Protein AF-A0A2H0DQD6-F1 (afdb_monomer)

Secondary structure (DSSP, 8-state):
--TTS-GGG-HIIIIIIIIIIS---S--EEEETTSHHHHHHS-HHHHHHHHHHHT--EEE----GGG--THHHHHHHHHHHHHHHTTSS-HHHHHHHHHHHHHHHHHHHHT--

Structure (mmCIF, N/CA/C/O backbone):
data_AF-A0A2H0DQD6-F1
#
_entry.id   AF-A0A2H0DQD6-F1
#
loop_
_atom_site.group_PDB
_atom_site.id
_atom_site.type_symbol
_atom_site.label_atom_id
_atom_site.label_alt_id
_atom_site.label_comp_id
_atom_site.label_asym_id
_atom_site.label_entity_id
_atom_site.label_seq_id
_atom_site.pdbx_PDB_ins_code
_atom_site.Cartn_x
_atom_site.Cartn_y
_atom_site.Cartn_z
_atom_site.occupancy
_atom_site.B_iso_or_equiv
_atom_site.auth_seq_id
_atom_site.auth_comp_id
_atom_site.auth_asym_id
_atom_site.auth_atom_id
_atom_site.pdbx_PDB_model_num
ATOM 1 N N . MET A 1 1 ? -2.873 -21.750 -1.601 1.00 53.88 1 MET A N 1
ATOM 2 C CA . MET A 1 1 ? -2.005 -20.566 -1.437 1.00 53.88 1 MET A CA 1
ATOM 3 C C . MET A 1 1 ? -1.146 -20.487 -2.676 1.00 53.88 1 MET A C 1
ATOM 5 O O . MET A 1 1 ? -0.728 -21.536 -3.144 1.00 53.88 1 MET A O 1
ATOM 9 N N . ASP A 1 2 ? -0.963 -19.289 -3.215 1.00 56.03 2 ASP A N 1
ATOM 10 C CA . ASP A 1 2 ? -0.111 -19.049 -4.378 1.00 56.03 2 ASP A CA 1
ATOM 11 C C . ASP A 1 2 ? 1.350 -19.256 -3.948 1.00 56.03 2 ASP A C 1
ATOM 13 O O . ASP A 1 2 ? 1.893 -18.440 -3.206 1.00 56.03 2 ASP A O 1
ATOM 17 N N . SER A 1 3 ? 1.936 -20.414 -4.267 1.00 60.34 3 SER A N 1
ATOM 18 C CA . SER A 1 3 ? 3.247 -20.828 -3.741 1.00 60.34 3 SER A CA 1
ATOM 19 C C . SER A 1 3 ? 4.428 -20.094 -4.382 1.00 60.34 3 SER A C 1
ATOM 21 O O . SER A 1 3 ? 5.556 -20.273 -3.935 1.00 60.34 3 SER A O 1
ATOM 23 N N . GLU A 1 4 ? 4.181 -19.270 -5.405 1.00 64.31 4 GLU A N 1
ATOM 24 C CA . GLU A 1 4 ? 5.223 -18.621 -6.212 1.00 64.31 4 GLU A CA 1
ATOM 25 C C . GLU A 1 4 ? 5.304 -17.096 -6.029 1.00 64.31 4 GLU A C 1
ATOM 27 O O . GLU A 1 4 ? 6.279 -16.477 -6.457 1.00 64.31 4 GLU A O 1
ATOM 32 N N . ARG A 1 5 ? 4.329 -16.466 -5.357 1.00 69.94 5 ARG A N 1
ATOM 33 C CA . ARG A 1 5 ? 4.306 -15.009 -5.126 1.00 69.94 5 ARG A CA 1
ATOM 34 C C . ARG A 1 5 ? 4.543 -14.647 -3.662 1.00 69.94 5 ARG A C 1
ATOM 36 O O . ARG A 1 5 ? 4.008 -15.264 -2.745 1.00 69.94 5 ARG A O 1
ATOM 43 N N . MET A 1 6 ? 5.306 -13.575 -3.441 1.00 83.00 6 MET A N 1
ATOM 44 C CA . MET A 1 6 ? 5.479 -12.987 -2.109 1.00 83.00 6 MET A CA 1
ATOM 45 C C . MET A 1 6 ? 4.130 -12.526 -1.554 1.00 83.00 6 MET A C 1
ATOM 47 O O . MET A 1 6 ? 3.327 -11.931 -2.274 1.00 83.00 6 MET A O 1
ATOM 51 N N . MET A 1 7 ? 3.908 -12.733 -0.255 1.00 85.50 7 MET A N 1
ATOM 52 C CA . MET A 1 7 ? 2.635 -12.401 0.397 1.00 85.50 7 MET A CA 1
ATOM 53 C C . MET A 1 7 ? 2.233 -10.931 0.207 1.00 85.50 7 MET A C 1
ATOM 55 O O . MET A 1 7 ? 1.064 -10.655 -0.045 1.00 85.50 7 MET A O 1
ATOM 59 N N . THR A 1 8 ? 3.198 -10.002 0.242 1.00 86.25 8 THR A N 1
ATOM 60 C CA . THR A 1 8 ? 2.982 -8.550 0.088 1.00 86.25 8 THR A CA 1
ATOM 61 C C . THR A 1 8 ? 2.284 -8.159 -1.220 1.00 86.25 8 THR A C 1
ATOM 63 O O . THR A 1 8 ? 1.594 -7.146 -1.257 1.00 86.25 8 THR A O 1
ATOM 66 N N . VAL A 1 9 ? 2.436 -8.957 -2.281 1.00 89.38 9 VAL A N 1
ATOM 67 C CA . VAL A 1 9 ? 1.844 -8.712 -3.612 1.00 89.38 9 VAL A CA 1
ATOM 68 C C . VAL A 1 9 ? 0.839 -9.800 -4.016 1.00 89.38 9 VAL A C 1
ATOM 70 O O . VAL A 1 9 ? 0.409 -9.884 -5.167 1.00 89.38 9 VAL A O 1
ATOM 73 N N . SER A 1 10 ? 0.465 -10.681 -3.084 1.00 91.88 10 SER A N 1
ATOM 74 C CA . SER A 1 10 ? -0.456 -11.782 -3.354 1.00 91.88 10 SER A CA 1
ATOM 75 C C . SER A 1 10 ? -1.896 -11.368 -3.063 1.00 91.88 10 SER A C 1
ATOM 77 O O . SER A 1 10 ? -2.332 -11.310 -1.912 1.00 91.88 10 SER A O 1
ATOM 79 N N . THR A 1 11 ? -2.675 -11.153 -4.124 1.00 91.50 11 THR A N 1
ATOM 80 C CA . THR A 1 11 ? -4.119 -10.881 -4.012 1.00 91.50 11 THR A CA 1
ATOM 81 C C . THR A 1 11 ? -4.856 -12.030 -3.316 1.00 91.50 11 THR A C 1
ATOM 83 O O . THR A 1 11 ? -5.747 -11.795 -2.503 1.00 91.50 11 THR A O 1
ATOM 86 N N . ALA A 1 12 ? -4.456 -13.280 -3.575 1.00 92.75 12 ALA A N 1
ATOM 87 C CA . ALA A 1 12 ? -5.053 -14.450 -2.935 1.00 92.75 12 ALA A CA 1
ATOM 88 C C . ALA A 1 12 ? -4.806 -14.473 -1.417 1.00 92.75 12 ALA A C 1
ATOM 90 O O . ALA A 1 12 ? -5.686 -14.875 -0.656 1.00 92.75 12 ALA A O 1
ATOM 91 N N . ALA A 1 13 ? -3.628 -14.033 -0.965 1.00 93.12 13 ALA A N 1
ATOM 92 C CA . ALA A 1 13 ? -3.325 -13.941 0.458 1.00 93.12 13 ALA A CA 1
ATOM 93 C C . ALA A 1 13 ? -4.055 -12.764 1.117 1.00 93.12 13 ALA A C 1
ATOM 95 O O . ALA A 1 13 ? -4.709 -12.934 2.144 1.00 93.12 13 ALA A O 1
ATOM 96 N N . ILE A 1 14 ? -3.973 -11.572 0.526 1.00 94.38 14 ILE A N 1
ATOM 97 C CA . ILE A 1 14 ? -4.493 -10.362 1.163 1.00 94.38 14 ILE A CA 1
ATOM 98 C C . ILE A 1 14 ? -6.014 -10.274 1.008 1.00 9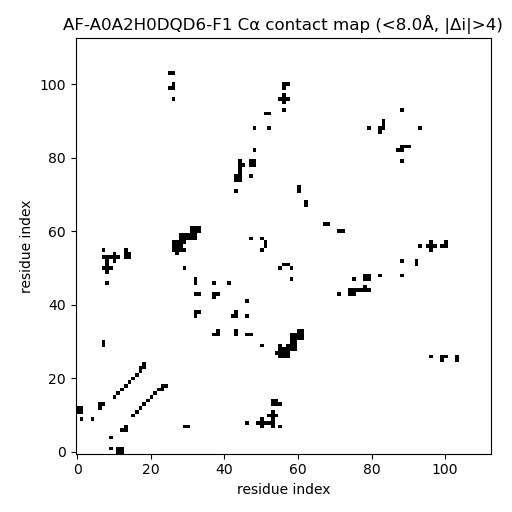4.38 14 ILE A C 1
ATOM 100 O O . ILE A 1 14 ? -6.721 -10.223 2.010 1.00 94.38 14 ILE A O 1
ATOM 104 N N . ARG A 1 15 ? -6.562 -10.299 -0.211 1.00 92.31 15 ARG A N 1
ATOM 105 C CA . ARG A 1 15 ? -8.022 -10.249 -0.397 1.00 92.31 15 ARG A CA 1
ATOM 106 C C . ARG A 1 15 ? -8.677 -11.578 -0.047 1.00 92.31 15 ARG A C 1
ATOM 108 O O . ARG A 1 15 ? -9.523 -11.613 0.839 1.00 92.31 15 ARG A O 1
ATOM 115 N N . GLY A 1 16 ? -8.222 -12.667 -0.660 1.00 94.31 16 GLY A N 1
ATOM 116 C CA . GLY A 1 16 ? -8.869 -13.972 -0.502 1.00 94.31 16 GLY A CA 1
ATOM 117 C C . GLY A 1 16 ? -8.806 -14.514 0.929 1.00 94.31 16 GLY A C 1
ATOM 118 O O . GLY A 1 16 ? -9.818 -14.881 1.520 1.00 94.31 16 GLY A O 1
ATOM 119 N N . LEU A 1 17 ? -7.617 -14.576 1.530 1.00 94.81 17 LEU A N 1
ATOM 120 C CA . LEU A 1 17 ? -7.487 -15.106 2.888 1.00 94.81 17 LEU A CA 1
ATOM 121 C C . LEU A 1 17 ? -7.786 -14.044 3.954 1.00 94.81 17 LEU A C 1
ATOM 123 O O . LEU A 1 17 ? -8.682 -14.246 4.768 1.00 94.81 17 LEU A O 1
ATOM 127 N N . LEU A 1 18 ? -7.043 -12.936 3.980 1.00 96.06 18 LEU A N 1
ATOM 128 C CA . LEU A 1 18 ? -7.115 -11.982 5.089 1.00 96.06 18 LEU A CA 1
ATOM 129 C C . LEU A 1 18 ? -8.429 -11.179 5.108 1.00 96.06 18 LEU A C 1
ATOM 131 O O . LEU A 1 18 ? -9.048 -11.069 6.167 1.00 96.06 18 LEU A O 1
ATOM 135 N N . ARG A 1 19 ? -8.873 -10.628 3.970 1.00 94.81 19 ARG A N 1
ATOM 136 C CA . ARG A 1 19 ? -10.114 -9.832 3.912 1.00 94.81 19 ARG A CA 1
ATOM 137 C C . ARG A 1 19 ? -11.368 -10.700 3.881 1.00 94.81 19 ARG A C 1
ATOM 139 O O . ARG A 1 19 ? -12.254 -10.491 4.699 1.00 94.81 19 ARG A O 1
ATOM 146 N N . GLU A 1 20 ? -11.448 -11.655 2.958 1.00 95.56 20 GLU A N 1
ATOM 147 C CA . GLU A 1 20 ? -12.676 -12.421 2.713 1.00 95.56 20 GLU A CA 1
ATOM 148 C C . GLU A 1 20 ? -12.858 -13.551 3.730 1.00 95.56 20 GLU A C 1
ATOM 150 O O . GLU A 1 20 ? -13.892 -13.624 4.389 1.00 95.56 20 GLU A O 1
ATOM 155 N N . ARG A 1 21 ? -11.858 -14.429 3.901 1.00 96.81 21 ARG A N 1
ATOM 156 C CA . ARG A 1 21 ? -12.002 -15.604 4.781 1.00 96.81 21 ARG A CA 1
ATOM 157 C C . ARG A 1 21 ? -11.835 -15.291 6.264 1.00 96.81 21 ARG A C 1
ATOM 159 O O . ARG A 1 21 ? -12.540 -15.877 7.078 1.00 96.81 21 ARG A O 1
ATOM 166 N N . LEU A 1 22 ? -10.881 -14.434 6.620 1.00 97.38 22 LEU A N 1
ATOM 167 C CA . LEU A 1 22 ? -10.629 -14.051 8.015 1.00 97.38 22 LEU A CA 1
ATOM 168 C C . LEU A 1 22 ? -11.426 -12.815 8.445 1.00 97.38 22 LEU A C 1
ATOM 170 O O . LEU A 1 22 ? -11.460 -12.506 9.633 1.00 97.38 22 LEU A O 1
ATOM 174 N N . GLY A 1 23 ? -12.064 -12.108 7.508 1.00 96.94 23 GLY A N 1
ATOM 175 C CA . GLY A 1 23 ? -12.914 -10.960 7.818 1.00 96.94 23 GLY A CA 1
ATOM 176 C C . GLY A 1 23 ? -12.155 -9.756 8.382 1.00 96.94 23 GLY A C 1
ATOM 177 O O . GLY A 1 23 ? -12.752 -8.924 9.062 1.00 96.94 23 GLY A O 1
ATOM 178 N N . TYR A 1 24 ? -10.842 -9.646 8.155 1.00 97.31 24 TYR A N 1
ATOM 179 C CA . TYR A 1 24 ? -10.076 -8.517 8.675 1.00 97.31 24 TYR A CA 1
ATOM 180 C C . TYR A 1 24 ? -10.462 -7.232 7.937 1.00 97.31 24 TYR A C 1
ATOM 182 O O . TYR A 1 24 ? -10.282 -7.123 6.724 1.00 97.31 24 TYR A O 1
ATOM 190 N N . THR A 1 25 ? -10.941 -6.223 8.662 1.00 95.06 25 THR A N 1
ATOM 191 C CA . THR A 1 25 ? -11.417 -4.950 8.085 1.00 95.06 25 THR A CA 1
ATOM 192 C C . THR A 1 25 ? -10.474 -3.769 8.315 1.00 95.06 25 THR A C 1
ATOM 194 O O . THR A 1 25 ? -10.600 -2.756 7.630 1.00 95.06 25 THR A O 1
ATOM 197 N N . GLY A 1 26 ? -9.493 -3.913 9.214 1.00 95.31 26 GLY A N 1
ATOM 198 C CA . GLY A 1 26 ? -8.546 -2.856 9.586 1.00 95.31 26 GLY A CA 1
ATOM 199 C C . GLY A 1 26 ? -7.495 -2.533 8.519 1.00 95.31 26 GLY A C 1
ATOM 200 O O . GLY A 1 26 ? -7.551 -3.017 7.392 1.00 95.31 26 GLY A O 1
ATOM 201 N N . LEU A 1 27 ? -6.511 -1.711 8.865 1.00 96.62 27 LEU A N 1
ATOM 202 C CA . LEU A 1 27 ? -5.430 -1.312 7.961 1.00 96.62 27 LEU A CA 1
ATOM 203 C C . LEU A 1 27 ? -4.457 -2.472 7.671 1.00 96.62 27 LEU A C 1
ATOM 205 O O . LEU A 1 27 ? -3.965 -3.104 8.601 1.00 96.62 27 LEU A O 1
ATOM 209 N N . VAL A 1 28 ? -4.107 -2.699 6.401 1.00 97.25 28 VAL A N 1
ATOM 210 C CA . VAL A 1 28 ? -2.997 -3.592 6.017 1.00 97.25 28 VAL A CA 1
ATOM 211 C C . VAL A 1 28 ? -1.761 -2.775 5.649 1.00 97.25 28 VAL A C 1
ATOM 213 O O . VAL A 1 28 ? -1.797 -1.944 4.742 1.00 97.25 28 VAL A O 1
ATOM 216 N N . LEU A 1 29 ? -0.656 -3.048 6.334 1.00 95.38 29 LEU A N 1
ATOM 217 C CA . LEU A 1 29 ? 0.651 -2.431 6.119 1.00 95.38 29 LEU A CA 1
ATOM 218 C C . LEU A 1 29 ? 1.605 -3.465 5.506 1.00 95.38 29 LEU A C 1
ATOM 220 O O . LEU A 1 29 ? 1.629 -4.610 5.959 1.00 95.38 29 LEU A O 1
ATOM 224 N N . SER A 1 30 ? 2.389 -3.083 4.495 1.00 93.94 30 SER A N 1
ATOM 225 C CA . SER A 1 30 ? 3.458 -3.951 3.986 1.00 93.94 30 SER A CA 1
ATOM 226 C C . SER A 1 30 ? 4.648 -4.006 4.944 1.00 93.94 30 SER A C 1
ATOM 228 O O . SER A 1 30 ? 4.919 -3.047 5.668 1.00 93.94 30 SER A O 1
ATOM 230 N N . ASP A 1 31 ? 5.439 -5.074 4.853 1.00 90.94 31 ASP A N 1
ATOM 231 C CA . ASP A 1 31 ? 6.845 -5.003 5.265 1.00 90.94 31 ASP A CA 1
ATOM 232 C C . ASP A 1 31 ? 7.646 -4.115 4.284 1.00 90.94 31 ASP A C 1
ATOM 234 O O . ASP A 1 31 ? 7.104 -3.620 3.284 1.00 90.94 31 ASP A O 1
ATOM 238 N N . ASP A 1 32 ? 8.922 -3.873 4.567 1.00 89.06 32 ASP A N 1
ATOM 239 C CA . ASP A 1 32 ? 9.776 -2.991 3.777 1.00 89.06 32 ASP A CA 1
ATOM 240 C C . ASP A 1 32 ? 9.919 -3.459 2.315 1.00 89.06 32 ASP A C 1
ATOM 242 O O . ASP A 1 32 ? 10.515 -4.494 2.003 1.00 89.06 32 ASP A O 1
ATOM 246 N N . LEU A 1 33 ? 9.436 -2.635 1.380 1.00 88.06 33 LEU A N 1
ATOM 247 C CA . LEU A 1 33 ? 9.548 -2.913 -0.057 1.00 88.06 33 LEU A CA 1
ATOM 248 C C . LEU A 1 33 ? 10.990 -2.832 -0.575 1.00 88.06 33 LEU A C 1
ATOM 250 O O . LEU A 1 33 ? 11.269 -3.203 -1.715 1.00 88.06 33 LEU A O 1
ATOM 254 N N . GLN A 1 34 ? 11.925 -2.329 0.233 1.00 82.38 34 GLN A N 1
ATOM 255 C CA . GLN A 1 34 ? 13.341 -2.262 -0.112 1.00 82.38 34 GLN A CA 1
ATOM 256 C C . GLN A 1 34 ? 14.143 -3.481 0.370 1.00 82.38 34 GLN A C 1
ATOM 258 O O . GLN A 1 34 ? 15.368 -3.509 0.173 1.00 82.38 34 GLN A O 1
ATOM 263 N N . MET A 1 35 ? 13.485 -4.494 0.940 1.00 80.38 35 MET A N 1
ATOM 264 C CA . MET A 1 35 ? 14.114 -5.763 1.300 1.00 80.38 35 MET A CA 1
ATOM 265 C C . MET A 1 35 ? 14.639 -6.505 0.067 1.00 80.38 35 MET A C 1
ATOM 267 O O . MET A 1 35 ? 14.116 -6.380 -1.042 1.00 80.38 35 MET A O 1
ATOM 271 N N . GLY A 1 36 ? 15.695 -7.298 0.270 1.00 72.12 36 GLY A N 1
ATOM 272 C CA . GLY A 1 36 ? 16.407 -7.984 -0.812 1.00 72.12 36 GLY A CA 1
ATOM 273 C C . GLY A 1 36 ? 15.501 -8.850 -1.689 1.00 72.12 36 GLY A C 1
ATOM 274 O O . GLY A 1 36 ? 15.618 -8.789 -2.908 1.00 72.12 36 GLY A O 1
ATOM 275 N N . ALA A 1 37 ? 14.555 -9.571 -1.077 1.00 68.75 37 ALA A N 1
ATOM 276 C CA . ALA A 1 37 ? 13.611 -10.428 -1.792 1.00 68.75 37 ALA A CA 1
ATOM 277 C C . ALA A 1 37 ? 12.761 -9.647 -2.810 1.00 68.75 37 ALA A C 1
ATOM 279 O O . ALA A 1 37 ? 12.643 -10.066 -3.957 1.00 68.75 37 ALA A O 1
ATOM 280 N N . VAL A 1 38 ? 12.226 -8.482 -2.428 1.00 74.81 38 VAL A N 1
ATOM 281 C CA . VAL A 1 38 ? 11.416 -7.641 -3.327 1.00 74.81 38 VAL A CA 1
ATOM 282 C C . VAL A 1 38 ? 12.283 -7.065 -4.446 1.00 74.81 38 VAL A C 1
ATOM 284 O O . VAL A 1 38 ? 11.929 -7.171 -5.620 1.00 74.81 38 VAL A O 1
ATOM 287 N N . LYS A 1 39 ? 13.463 -6.532 -4.097 1.00 75.31 39 LYS A N 1
ATOM 288 C CA . LYS A 1 39 ? 14.414 -5.952 -5.060 1.00 75.31 39 LYS A CA 1
ATOM 289 C C . LYS A 1 39 ? 14.890 -6.938 -6.124 1.00 75.31 39 LYS A C 1
ATOM 291 O O . LYS A 1 39 ? 15.181 -6.509 -7.236 1.00 75.31 39 LYS A O 1
ATOM 296 N N . SER A 1 40 ? 15.009 -8.224 -5.793 1.00 77.25 40 SER A N 1
ATOM 297 C CA . SER A 1 40 ? 15.447 -9.243 -6.751 1.00 77.25 40 SER A CA 1
ATOM 298 C C . SER A 1 40 ? 14.345 -9.684 -7.714 1.00 77.25 40 SER A C 1
ATOM 300 O O . SER A 1 40 ? 14.662 -10.233 -8.762 1.00 77.25 40 SER A O 1
ATOM 302 N N . ALA A 1 41 ? 13.071 -9.468 -7.372 1.00 82.00 41 ALA A N 1
ATOM 303 C CA . ALA A 1 41 ? 11.943 -9.900 -8.196 1.00 82.00 41 ALA A CA 1
ATOM 304 C C . ALA A 1 41 ? 11.367 -8.785 -9.076 1.00 82.00 41 ALA A C 1
ATOM 306 O O . ALA A 1 41 ? 10.870 -9.065 -10.164 1.00 82.00 41 ALA A O 1
ATOM 307 N N . MET A 1 42 ? 11.390 -7.531 -8.615 1.00 8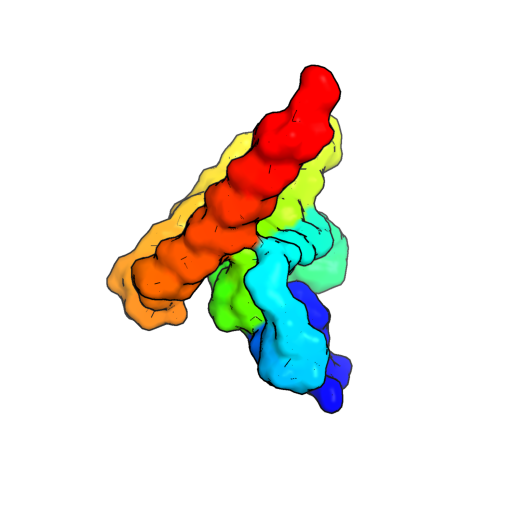7.94 42 MET A N 1
ATOM 308 C CA . MET A 1 42 ? 10.755 -6.421 -9.326 1.00 87.94 42 MET A CA 1
ATOM 309 C C . MET A 1 42 ? 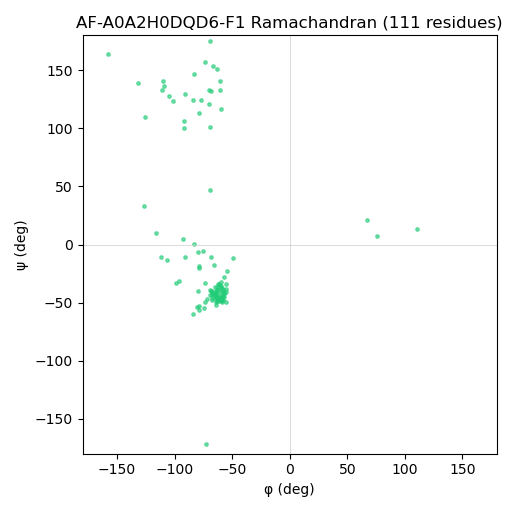11.334 -5.057 -8.942 1.00 87.94 42 MET A C 1
ATOM 311 O O . MET A 1 42 ? 12.009 -4.888 -7.925 1.00 87.94 42 MET A O 1
ATOM 315 N N . SER A 1 43 ? 11.044 -4.055 -9.775 1.00 92.06 43 SER A N 1
ATOM 316 C CA . SER A 1 43 ? 11.377 -2.667 -9.459 1.00 92.06 43 SER A CA 1
ATOM 317 C C . SER A 1 43 ? 10.556 -2.161 -8.267 1.00 92.06 43 SER A C 1
ATOM 319 O O . SER A 1 43 ? 9.434 -2.607 -8.037 1.00 92.06 43 SER A O 1
ATOM 321 N N . LEU A 1 44 ? 11.085 -1.177 -7.534 1.00 91.00 44 LEU A N 1
ATOM 322 C CA . LEU A 1 44 ? 10.394 -0.592 -6.378 1.00 91.00 44 LEU A CA 1
ATOM 323 C C . LEU A 1 44 ? 9.020 0.003 -6.740 1.00 91.00 44 LEU A C 1
ATOM 325 O O . LEU A 1 44 ? 8.075 -0.114 -5.964 1.00 91.00 44 LEU A O 1
ATOM 329 N N . GLY A 1 45 ? 8.914 0.654 -7.903 1.00 94.75 45 GLY A N 1
ATOM 330 C CA . GLY A 1 45 ? 7.652 1.232 -8.366 1.00 94.75 45 GLY A CA 1
ATOM 331 C C . GLY A 1 45 ? 6.607 0.159 -8.661 1.00 94.75 45 GLY A C 1
ATOM 332 O O . GLY A 1 45 ? 5.464 0.289 -8.236 1.00 94.75 45 GLY A O 1
ATOM 333 N N . GLU A 1 46 ? 7.019 -0.929 -9.311 1.00 94.94 46 GLU A N 1
ATOM 334 C CA . GLU A 1 46 ? 6.118 -2.042 -9.616 1.00 94.94 46 GLU A CA 1
ATOM 335 C C . GLU A 1 46 ? 5.694 -2.793 -8.350 1.00 94.94 46 GLU A C 1
ATOM 337 O O . GLU A 1 46 ? 4.512 -3.073 -8.175 1.00 94.94 46 GLU A O 1
ATOM 342 N N . ALA A 1 47 ? 6.617 -3.009 -7.405 1.00 94.00 47 ALA A N 1
ATOM 343 C CA . ALA A 1 47 ? 6.296 -3.589 -6.101 1.00 94.00 47 ALA A CA 1
ATOM 344 C C . ALA A 1 47 ? 5.231 -2.789 -5.352 1.00 94.00 47 ALA A C 1
ATOM 346 O O . ALA A 1 47 ? 4.325 -3.366 -4.754 1.00 94.00 47 ALA A O 1
ATOM 347 N N . ALA A 1 48 ? 5.330 -1.460 -5.393 1.00 95.69 48 ALA A N 1
ATOM 348 C CA . ALA A 1 48 ? 4.342 -0.592 -4.776 1.00 95.69 48 ALA A CA 1
ATOM 349 C C . ALA A 1 48 ? 2.965 -0.724 -5.438 1.00 95.69 48 ALA A C 1
ATOM 351 O O . ALA A 1 48 ? 1.963 -0.834 -4.733 1.00 95.69 48 ALA A O 1
ATOM 352 N N . VAL A 1 49 ? 2.909 -0.737 -6.773 1.00 97.06 49 VAL A N 1
ATOM 353 C CA . VAL A 1 49 ? 1.645 -0.873 -7.512 1.00 97.06 49 VAL A CA 1
ATOM 354 C C . VAL A 1 49 ? 1.001 -2.234 -7.244 1.00 97.06 49 VAL A C 1
ATOM 356 O O . VAL A 1 49 ? -0.166 -2.280 -6.853 1.00 97.06 49 VAL A O 1
ATOM 359 N N . GLU A 1 50 ? 1.760 -3.325 -7.363 1.00 95.69 50 GLU A N 1
ATOM 360 C CA . GLU A 1 50 ? 1.273 -4.687 -7.110 1.00 95.69 50 GLU A CA 1
ATOM 361 C C . GLU A 1 50 ? 0.807 -4.875 -5.658 1.00 95.69 50 GLU A C 1
ATOM 363 O O . GLU A 1 50 ? -0.213 -5.518 -5.416 1.00 95.69 50 GLU A O 1
ATOM 368 N N . ALA A 1 51 ? 1.497 -4.281 -4.679 1.00 95.88 51 ALA A N 1
ATOM 369 C CA . ALA A 1 51 ? 1.082 -4.346 -3.278 1.00 95.88 51 ALA A CA 1
ATOM 370 C C . ALA A 1 51 ? -0.265 -3.640 -3.050 1.00 95.88 51 ALA A C 1
ATOM 372 O O . ALA A 1 51 ? -1.169 -4.190 -2.411 1.00 95.88 51 ALA A O 1
ATOM 373 N N . VAL A 1 52 ? -0.442 -2.436 -3.608 1.00 97.38 52 VAL A N 1
ATOM 374 C CA . VAL A 1 52 ? -1.711 -1.697 -3.497 1.00 97.38 52 VAL A CA 1
ATOM 375 C C . VAL A 1 52 ? -2.840 -2.441 -4.214 1.00 97.38 52 VAL A C 1
ATOM 377 O O . VAL A 1 52 ? -3.942 -2.553 -3.662 1.00 97.38 52 VAL A O 1
ATOM 380 N N . LEU A 1 53 ? -2.566 -3.009 -5.393 1.00 96.19 53 LEU A N 1
ATOM 381 C CA . LEU A 1 53 ? -3.495 -3.869 -6.131 1.00 96.19 53 LEU A CA 1
ATOM 382 C C . LEU A 1 53 ? -3.923 -5.088 -5.313 1.00 96.19 53 LEU A C 1
ATOM 384 O O . LEU A 1 53 ? -5.117 -5.386 -5.234 1.00 96.19 53 LEU A O 1
ATOM 388 N N . ALA A 1 54 ? -2.969 -5.738 -4.647 1.00 95.50 54 ALA A N 1
ATOM 389 C CA . ALA A 1 54 ? -3.223 -6.890 -3.794 1.00 95.50 54 ALA A CA 1
ATOM 390 C C . ALA A 1 54 ? -4.068 -6.546 -2.558 1.00 95.50 54 ALA A C 1
ATOM 392 O O . ALA A 1 54 ? -4.670 -7.440 -1.971 1.00 95.50 54 ALA A O 1
ATOM 393 N N . GLY A 1 55 ? -4.181 -5.267 -2.186 1.00 96.19 55 GLY A N 1
ATOM 394 C CA . GLY A 1 55 ? -5.010 -4.807 -1.069 1.00 96.19 55 GLY A CA 1
ATOM 395 C C . GLY A 1 55 ? -4.223 -4.292 0.135 1.00 96.19 55 GLY A C 1
ATOM 396 O O . GLY A 1 55 ? -4.815 -4.101 1.196 1.00 96.19 55 GLY A O 1
ATOM 397 N N . VAL A 1 56 ? -2.917 -4.048 -0.014 1.00 97.75 56 VAL A N 1
ATOM 398 C CA . VAL A 1 56 ? -2.133 -3.303 0.980 1.00 97.75 56 VAL A CA 1
ATOM 399 C C . VAL A 1 56 ? -2.579 -1.844 0.984 1.00 97.75 56 VAL A C 1
ATOM 401 O O . VAL A 1 56 ? -2.715 -1.237 -0.078 1.00 97.75 56 VAL A O 1
ATOM 404 N N . ASP A 1 57 ? -2.821 -1.283 2.167 1.00 97.94 57 ASP A N 1
ATOM 405 C CA . ASP A 1 57 ? -3.304 0.091 2.340 1.00 97.94 57 ASP A CA 1
ATOM 406 C C . ASP A 1 57 ? -2.166 1.086 2.614 1.00 97.94 57 ASP A C 1
ATOM 408 O O . ASP A 1 57 ? -2.248 2.245 2.216 1.00 97.94 57 ASP A O 1
ATOM 412 N N . MET A 1 58 ? -1.090 0.644 3.269 1.00 96.12 58 MET A N 1
ATOM 413 C CA . MET A 1 58 ? 0.100 1.457 3.524 1.00 96.12 58 MET A CA 1
ATOM 414 C C . MET A 1 58 ? 1.377 0.708 3.147 1.00 96.12 58 MET A C 1
ATOM 416 O O . MET A 1 58 ? 1.526 -0.478 3.435 1.00 96.12 58 MET A O 1
ATOM 420 N N . LEU A 1 59 ? 2.315 1.426 2.528 1.00 94.50 59 LEU A N 1
ATOM 421 C CA . LEU A 1 59 ? 3.594 0.878 2.086 1.00 94.50 59 LEU A CA 1
ATOM 422 C C . LEU A 1 59 ? 4.718 1.323 3.022 1.00 94.50 59 LEU A C 1
ATOM 424 O O . LEU A 1 59 ? 4.907 2.521 3.249 1.00 94.50 59 LEU A O 1
ATOM 428 N N . THR A 1 60 ? 5.486 0.361 3.519 1.00 91.75 60 THR A N 1
ATOM 429 C CA . THR A 1 60 ? 6.669 0.617 4.344 1.00 91.75 60 THR A CA 1
ATOM 430 C C . THR A 1 60 ? 7.906 0.732 3.460 1.00 91.75 60 THR A C 1
ATOM 432 O O . THR A 1 60 ? 8.171 -0.127 2.619 1.00 91.75 60 THR A O 1
ATOM 435 N N . LEU A 1 61 ? 8.671 1.806 3.660 1.00 87.31 61 LEU A N 1
ATOM 436 C CA . LEU A 1 61 ? 9.963 2.041 3.017 1.00 87.31 61 LEU A CA 1
ATOM 437 C C . LEU A 1 61 ? 10.995 2.295 4.114 1.00 87.31 61 LEU A C 1
ATOM 439 O O . LEU A 1 61 ? 10.944 3.330 4.785 1.00 87.31 61 LEU A O 1
ATOM 443 N N . SER A 1 62 ? 11.908 1.350 4.325 1.00 77.69 62 SER A N 1
ATOM 444 C CA . SER A 1 62 ? 12.953 1.505 5.332 1.00 77.69 62 SER A CA 1
ATOM 445 C C . SER A 1 62 ? 14.133 2.291 4.776 1.00 77.69 62 SER A C 1
ATOM 447 O O . SER A 1 62 ? 14.763 1.933 3.778 1.00 77.69 62 SER A O 1
ATOM 449 N N . PHE A 1 63 ? 14.474 3.371 5.472 1.00 66.81 63 PHE A N 1
ATOM 450 C CA . PHE A 1 63 ? 15.657 4.163 5.184 1.00 66.81 63 PHE A CA 1
ATOM 451 C C . PHE A 1 63 ? 16.826 3.634 6.015 1.00 66.81 63 PHE A C 1
ATOM 453 O O . PHE A 1 63 ? 16.990 3.997 7.180 1.00 66.81 63 PHE A O 1
ATOM 460 N N . SER A 1 64 ? 17.706 2.830 5.416 1.00 56.84 64 SER A N 1
ATOM 461 C CA . SER A 1 64 ? 19.063 2.740 5.965 1.00 56.84 64 SER A CA 1
ATOM 462 C C . SER A 1 64 ? 19.680 4.140 5.904 1.00 56.84 64 SER A C 1
ATOM 464 O O . SER A 1 64 ? 19.603 4.793 4.863 1.00 56.84 64 SER A O 1
ATOM 466 N N . ARG A 1 65 ? 20.304 4.617 6.991 1.00 52.72 65 ARG A N 1
ATOM 467 C CA . ARG A 1 65 ? 20.963 5.942 7.040 1.00 52.72 65 ARG A CA 1
ATOM 468 C C . ARG A 1 65 ? 22.006 6.129 5.926 1.00 52.72 65 ARG A C 1
ATOM 470 O O . ARG A 1 65 ? 22.271 7.262 5.547 1.00 52.72 65 ARG A O 1
ATOM 477 N N . ALA A 1 66 ? 22.540 5.038 5.369 1.00 53.91 66 ALA A N 1
ATOM 478 C CA . ALA A 1 66 ? 23.452 5.047 4.222 1.00 53.91 66 ALA A CA 1
ATOM 479 C C . ALA A 1 66 ? 22.749 5.229 2.857 1.00 53.91 66 ALA A C 1
ATOM 481 O O . ALA A 1 66 ? 23.383 5.619 1.887 1.00 53.91 66 ALA A O 1
ATOM 482 N N . ASN A 1 67 ? 21.439 4.976 2.786 1.00 51.84 67 ASN A N 1
ATOM 483 C CA . ASN A 1 67 ? 20.596 5.037 1.589 1.00 51.84 67 ASN A CA 1
ATOM 484 C C . ASN A 1 67 ? 19.366 5.935 1.809 1.00 51.84 67 ASN A C 1
ATOM 486 O O . ASN A 1 67 ? 18.301 5.674 1.250 1.00 51.84 67 ASN A O 1
ATOM 490 N N . ALA A 1 68 ? 19.498 6.996 2.617 1.00 52.69 68 ALA A N 1
ATOM 491 C CA . ALA A 1 68 ? 18.446 7.971 2.927 1.00 52.69 68 ALA A CA 1
ATOM 492 C C . ALA A 1 68 ? 18.079 8.861 1.719 1.00 52.69 68 ALA A C 1
ATOM 494 O O . ALA A 1 68 ? 17.984 10.085 1.801 1.00 52.69 68 ALA A O 1
ATOM 495 N N . SER A 1 69 ? 17.888 8.252 0.554 1.00 53.72 69 SER A N 1
ATOM 496 C CA . SER A 1 69 ? 17.420 8.934 -0.629 1.00 53.72 69 SER A CA 1
ATOM 497 C C . SER A 1 69 ? 15.914 9.119 -0.505 1.00 53.72 69 SER A C 1
ATOM 499 O O . SER A 1 69 ? 15.138 8.171 -0.627 1.00 53.72 69 SER A O 1
ATOM 501 N N . ARG A 1 70 ? 15.483 10.380 -0.383 1.00 62.66 70 ARG A N 1
ATOM 502 C CA . ARG A 1 70 ? 14.108 10.817 -0.699 1.00 62.66 70 ARG A CA 1
ATOM 503 C C . ARG A 1 70 ? 13.627 10.317 -2.079 1.00 62.66 70 ARG A C 1
ATOM 505 O O . ARG A 1 70 ? 12.444 10.433 -2.384 1.00 62.66 70 ARG A O 1
ATOM 512 N N . GLY A 1 71 ? 14.525 9.784 -2.913 1.00 79.12 71 GLY A N 1
ATOM 513 C CA . GLY A 1 71 ? 14.231 9.140 -4.185 1.00 79.12 71 GLY A CA 1
ATOM 514 C C . GLY A 1 71 ? 13.263 7.965 -4.075 1.00 79.12 7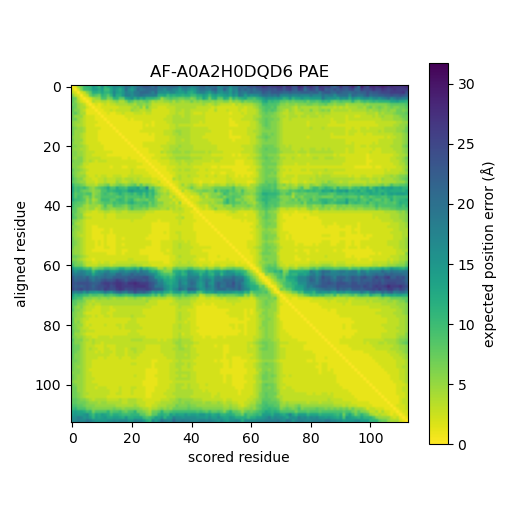1 GLY A C 1
ATOM 515 O O . GLY A 1 71 ? 12.339 7.929 -4.871 1.00 79.12 71 GLY A O 1
ATOM 516 N N . SER A 1 72 ? 13.380 7.069 -3.084 1.00 85.31 72 SER A N 1
ATOM 517 C CA . SER A 1 72 ? 12.496 5.886 -2.997 1.00 85.31 72 SER A CA 1
ATOM 518 C C . SER A 1 72 ? 11.019 6.268 -2.905 1.00 85.31 72 SER A C 1
ATOM 520 O O . SER A 1 72 ? 10.202 5.792 -3.690 1.00 85.31 72 SER A O 1
ATOM 522 N N . ALA A 1 73 ? 10.684 7.186 -1.993 1.00 87.38 73 ALA A N 1
ATOM 523 C CA . ALA A 1 73 ? 9.316 7.671 -1.831 1.00 87.38 73 ALA A CA 1
ATOM 524 C C . ALA A 1 73 ? 8.816 8.403 -3.087 1.00 87.38 73 ALA A C 1
ATOM 526 O O . ALA A 1 73 ? 7.673 8.211 -3.491 1.00 87.38 73 ALA A O 1
ATOM 527 N N . LYS A 1 74 ? 9.675 9.196 -3.747 1.00 89.75 74 LYS A N 1
ATOM 528 C CA . LYS A 1 74 ? 9.335 9.852 -5.021 1.00 89.75 74 LYS A CA 1
ATOM 529 C C . LYS A 1 74 ? 9.075 8.841 -6.139 1.00 89.75 74 LYS A C 1
ATOM 531 O O . LYS A 1 74 ? 8.123 9.025 -6.888 1.00 89.75 74 LYS A O 1
ATOM 536 N N . THR A 1 75 ? 9.882 7.785 -6.234 1.00 91.75 75 THR A N 1
ATOM 537 C CA . THR A 1 75 ? 9.715 6.704 -7.214 1.00 91.75 75 THR A CA 1
ATOM 538 C C . THR A 1 75 ? 8.397 5.972 -6.998 1.00 91.75 75 THR A C 1
ATOM 540 O O . THR A 1 75 ? 7.635 5.812 -7.945 1.00 91.75 75 THR A O 1
ATOM 543 N N . VAL A 1 76 ? 8.097 5.585 -5.754 1.00 94.19 76 VAL A N 1
ATOM 544 C CA . VAL A 1 76 ? 6.824 4.943 -5.397 1.00 94.19 76 VAL A CA 1
ATOM 545 C C . VAL A 1 76 ? 5.646 5.856 -5.722 1.00 94.19 76 VAL A C 1
ATOM 547 O O . VAL A 1 76 ? 4.713 5.439 -6.401 1.00 94.19 76 VAL A O 1
ATOM 550 N N . HIS A 1 77 ? 5.711 7.120 -5.305 1.00 95.25 77 HIS A N 1
ATOM 551 C CA . HIS A 1 77 ? 4.658 8.094 -5.575 1.00 95.25 77 HIS A CA 1
ATOM 552 C C . HIS A 1 77 ? 4.417 8.278 -7.081 1.00 95.25 77 HIS A C 1
ATOM 554 O O . HIS A 1 77 ? 3.278 8.213 -7.534 1.00 95.25 77 HIS A O 1
ATOM 560 N N . ALA A 1 78 ? 5.477 8.460 -7.874 1.00 96.81 78 ALA A N 1
ATOM 561 C CA . ALA A 1 78 ? 5.361 8.605 -9.323 1.00 96.81 78 ALA A CA 1
ATOM 562 C C . ALA A 1 78 ? 4.760 7.354 -9.986 1.00 96.81 78 ALA A C 1
ATOM 564 O O . ALA A 1 78 ? 3.906 7.489 -10.861 1.00 96.81 78 ALA A O 1
ATOM 565 N N . ALA A 1 79 ? 5.159 6.157 -9.544 1.00 97.69 79 ALA A N 1
ATOM 566 C CA . ALA A 1 79 ? 4.636 4.896 -10.063 1.00 97.69 79 ALA A CA 1
ATOM 567 C C . ALA A 1 79 ? 3.139 4.715 -9.766 1.00 97.69 79 ALA A C 1
ATOM 569 O O . ALA A 1 79 ? 2.387 4.339 -10.661 1.00 97.69 79 ALA A O 1
ATOM 570 N N . LEU A 1 80 ? 2.689 5.040 -8.549 1.00 97.94 80 LEU A N 1
ATOM 571 C CA . LEU A 1 80 ? 1.269 4.973 -8.185 1.00 97.94 80 LEU A CA 1
ATOM 572 C C . LEU A 1 80 ? 0.427 5.964 -9.001 1.00 97.94 80 LEU A C 1
ATOM 574 O O . LEU A 1 80 ? -0.621 5.591 -9.518 1.00 97.94 80 LEU A O 1
ATOM 578 N N . ILE A 1 81 ? 0.903 7.202 -9.184 1.00 98.31 81 ILE A N 1
ATOM 579 C CA . ILE A 1 81 ? 0.217 8.199 -10.023 1.00 98.31 81 ILE A CA 1
ATOM 580 C C . ILE A 1 81 ? 0.123 7.729 -11.479 1.00 98.31 81 ILE A C 1
ATOM 582 O O . ILE A 1 81 ? -0.934 7.865 -12.096 1.00 98.31 81 ILE A O 1
ATOM 586 N N . ALA A 1 82 ? 1.206 7.177 -12.033 1.00 98.44 82 ALA A N 1
ATOM 587 C CA . ALA A 1 82 ? 1.203 6.631 -13.387 1.00 98.44 82 ALA A CA 1
ATOM 588 C C . ALA A 1 82 ? 0.201 5.474 -13.517 1.00 98.44 82 ALA A C 1
ATOM 590 O O . ALA A 1 82 ? -0.647 5.505 -14.402 1.00 98.44 82 ALA A O 1
ATOM 591 N N . ALA A 1 83 ? 0.216 4.524 -12.578 1.00 98.31 83 ALA A N 1
ATOM 592 C CA . ALA A 1 83 ? -0.711 3.396 -12.564 1.00 98.31 83 ALA A CA 1
ATOM 593 C C . ALA A 1 83 ? -2.184 3.828 -12.486 1.00 98.31 83 ALA A C 1
ATOM 595 O O . ALA A 1 83 ? -3.029 3.197 -13.119 1.00 98.31 83 ALA A O 1
ATOM 596 N N . VAL A 1 84 ? -2.501 4.904 -11.754 1.00 98.31 84 VAL A N 1
ATOM 597 C CA . VAL A 1 84 ? -3.859 5.471 -11.733 1.00 98.31 84 VAL A CA 1
ATOM 598 C C . VAL A 1 84 ? -4.225 6.086 -13.083 1.00 98.31 84 VAL A C 1
ATOM 600 O O . VAL A 1 84 ? -5.275 5.776 -13.638 1.00 98.31 84 VAL A O 1
ATOM 603 N N . ARG A 1 85 ? -3.340 6.906 -13.662 1.00 98.31 85 ARG A N 1
ATOM 604 C CA . ARG A 1 85 ? -3.563 7.536 -14.979 1.00 98.31 85 ARG A CA 1
ATOM 605 C C . ARG A 1 85 ? -3.720 6.521 -16.110 1.00 98.31 85 ARG A C 1
ATOM 607 O O . ARG A 1 85 ? -4.465 6.766 -17.050 1.00 98.31 85 ARG A O 1
ATOM 614 N N . GLU A 1 86 ? -3.016 5.400 -16.013 1.00 98.00 86 GLU A N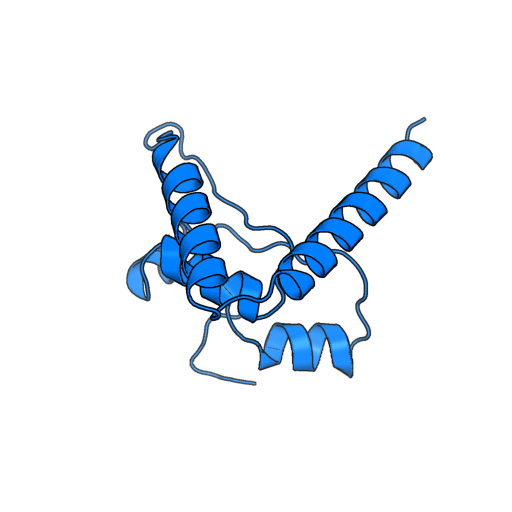 1
ATOM 615 C CA . GLU A 1 86 ? -3.074 4.281 -16.957 1.00 98.00 86 GLU A CA 1
ATOM 616 C C . GLU A 1 86 ? -4.288 3.365 -16.729 1.00 98.00 86 GLU A C 1
ATOM 618 O O . GLU A 1 86 ? -4.512 2.444 -17.510 1.00 98.00 86 GLU A O 1
ATOM 623 N N . GLY A 1 87 ? -5.062 3.574 -15.658 1.00 97.62 87 GLY A N 1
ATOM 624 C CA . GLY A 1 87 ? -6.214 2.740 -15.307 1.00 97.62 87 GLY A CA 1
ATOM 625 C C . GLY A 1 87 ? -5.857 1.383 -14.692 1.00 97.62 87 GLY A C 1
ATOM 626 O O . GLY A 1 87 ? -6.749 0.567 -14.467 1.00 97.62 87 GLY A O 1
ATOM 627 N N . ARG A 1 88 ? -4.578 1.129 -14.382 1.00 97.62 88 ARG A N 1
ATOM 628 C CA . ARG A 1 88 ? -4.147 -0.077 -13.654 1.00 97.62 88 ARG A CA 1
ATOM 629 C C . ARG A 1 88 ? -4.609 -0.048 -12.202 1.00 97.62 88 ARG A C 1
ATOM 631 O O . ARG A 1 88 ? -5.013 -1.076 -11.675 1.00 97.62 88 ARG A O 1
ATOM 638 N N . LEU A 1 89 ? -4.570 1.122 -11.563 1.00 97.75 89 LEU A N 1
ATOM 639 C CA . LEU A 1 89 ? -5.120 1.357 -10.227 1.00 97.75 89 LEU A CA 1
ATOM 640 C C . LEU A 1 89 ? -6.347 2.265 -10.323 1.00 97.75 89 LEU A C 1
ATOM 642 O O . LEU A 1 89 ? -6.303 3.306 -10.965 1.00 97.75 89 LEU A O 1
ATOM 646 N N . SER A 1 90 ? -7.438 1.901 -9.653 1.00 97.75 90 SER A N 1
ATOM 647 C CA . SER A 1 90 ? -8.603 2.781 -9.553 1.00 97.75 90 SER A CA 1
ATOM 648 C C . SER A 1 90 ? -8.429 3.798 -8.425 1.00 97.75 90 SER A C 1
ATOM 650 O O . SER A 1 90 ? -7.871 3.481 -7.373 1.00 97.75 90 SER A O 1
ATOM 652 N N . GLU A 1 91 ? -8.973 5.005 -8.596 1.00 97.25 91 GLU A N 1
ATOM 653 C CA . GLU A 1 91 ? -9.038 6.001 -7.512 1.00 97.25 91 GLU A CA 1
ATOM 654 C C . GLU A 1 91 ? -9.793 5.446 -6.296 1.00 97.25 91 GLU A C 1
ATOM 656 O O . GLU A 1 91 ? -9.319 5.558 -5.169 1.00 97.25 91 GLU A O 1
ATOM 661 N N . ALA A 1 92 ? -10.876 4.697 -6.532 1.00 97.81 92 ALA A N 1
ATOM 662 C CA . ALA A 1 92 ? -11.634 4.024 -5.479 1.00 97.81 92 ALA A CA 1
ATOM 663 C C . ALA A 1 92 ? -10.773 3.090 -4.606 1.00 97.81 92 ALA A C 1
ATOM 665 O O . ALA A 1 92 ? -11.011 2.979 -3.402 1.00 97.81 92 ALA A O 1
ATOM 666 N N . ARG A 1 93 ? -9.750 2.431 -5.179 1.00 96.88 93 ARG A N 1
ATOM 667 C CA . ARG A 1 93 ? -8.815 1.609 -4.399 1.00 96.88 93 ARG A CA 1
ATOM 668 C C . ARG A 1 93 ? -7.965 2.472 -3.465 1.00 96.88 93 ARG A C 1
ATOM 670 O O . ARG A 1 93 ? -7.724 2.059 -2.330 1.00 96.88 93 ARG A O 1
ATOM 677 N N . ILE A 1 94 ? -7.521 3.641 -3.921 1.00 97.31 94 ILE A N 1
ATOM 678 C CA . ILE A 1 94 ? -6.757 4.597 -3.109 1.00 97.31 94 ILE A CA 1
ATOM 679 C C . ILE A 1 94 ? -7.639 5.176 -1.997 1.00 97.31 94 ILE A C 1
ATOM 681 O O . ILE A 1 94 ? -7.222 5.211 -0.840 1.00 97.31 94 ILE A O 1
ATOM 685 N N . ASP A 1 95 ? -8.881 5.535 -2.313 1.00 98.00 95 ASP A N 1
ATOM 686 C CA . ASP A 1 95 ? -9.844 6.055 -1.339 1.00 98.00 95 ASP A CA 1
ATOM 687 C C . ASP A 1 95 ? -10.184 5.031 -0.252 1.00 98.00 95 ASP A C 1
ATOM 689 O O . ASP A 1 95 ? -10.272 5.369 0.930 1.00 98.00 95 ASP A O 1
ATOM 693 N N . GLU A 1 96 ? -10.318 3.755 -0.620 1.00 97.19 96 GLU A N 1
ATOM 694 C CA . GLU A 1 96 ? -10.510 2.658 0.329 1.00 97.19 96 GLU A CA 1
ATOM 695 C C . GLU A 1 96 ? -9.338 2.543 1.318 1.00 97.19 96 GLU A C 1
ATOM 697 O O . GLU A 1 96 ? -9.565 2.402 2.523 1.00 97.19 96 GLU A O 1
ATOM 702 N N . ALA A 1 97 ? -8.096 2.629 0.827 1.00 97.50 97 ALA A N 1
ATOM 703 C CA . ALA A 1 97 ? -6.907 2.622 1.678 1.00 97.50 97 ALA A CA 1
ATOM 704 C C . ALA A 1 97 ? -6.889 3.845 2.605 1.00 97.50 97 ALA A C 1
ATOM 706 O O . ALA A 1 97 ? -6.740 3.701 3.820 1.00 97.50 97 ALA A O 1
ATOM 707 N N . ASN A 1 98 ? -7.119 5.040 2.053 1.00 97.56 98 ASN A N 1
ATOM 708 C CA . ASN A 1 98 ? -7.150 6.290 2.811 1.00 97.56 98 ASN A CA 1
ATOM 709 C C . ASN A 1 98 ? -8.203 6.271 3.920 1.00 97.56 98 ASN A C 1
ATOM 711 O O . ASN A 1 98 ? -7.911 6.690 5.040 1.00 97.56 98 ASN A O 1
ATOM 715 N N . ARG A 1 99 ? -9.397 5.732 3.655 1.00 98.12 99 ARG A N 1
ATOM 716 C CA . ARG A 1 99 ? -10.446 5.598 4.670 1.00 98.12 99 ARG A CA 1
ATOM 717 C C . ARG A 1 99 ? -9.969 4.769 5.867 1.00 98.12 99 ARG A C 1
ATOM 719 O O . ARG A 1 99 ? -10.079 5.239 6.994 1.00 98.12 99 ARG A O 1
ATOM 726 N N . ARG A 1 100 ? -9.350 3.604 5.638 1.00 97.94 100 ARG A N 1
ATOM 727 C CA . ARG A 1 100 ? -8.800 2.759 6.720 1.00 97.94 100 ARG A CA 1
ATOM 728 C C . ARG A 1 100 ? -7.680 3.446 7.502 1.00 97.94 100 ARG A C 1
ATOM 730 O O . ARG A 1 100 ? -7.572 3.266 8.714 1.00 97.94 100 ARG A O 1
ATOM 737 N N . ILE A 1 101 ? -6.843 4.236 6.823 1.00 97.56 101 ILE A N 1
ATOM 738 C CA . ILE A 1 101 ? -5.791 5.035 7.470 1.00 97.56 101 ILE A CA 1
ATOM 739 C C . ILE A 1 101 ? -6.415 6.067 8.414 1.00 97.56 101 ILE A C 1
ATOM 741 O O . ILE A 1 101 ? -5.955 6.222 9.545 1.00 97.56 101 ILE A O 1
ATOM 745 N N . LEU A 1 102 ? -7.451 6.773 7.960 1.00 97.38 102 LEU A N 1
ATOM 746 C CA . LEU A 1 102 ? -8.145 7.783 8.758 1.00 97.38 102 LEU A CA 1
ATOM 747 C C . LEU A 1 102 ? -8.899 7.160 9.938 1.00 97.38 102 LEU A C 1
ATOM 749 O O . LEU A 1 102 ? -8.790 7.666 11.050 1.00 97.38 102 LEU A O 1
ATOM 753 N N . GLU A 1 103 ? -9.576 6.030 9.729 1.00 96.88 103 GLU A N 1
ATOM 754 C CA . GLU A 1 103 ? -10.229 5.262 10.798 1.00 96.88 103 GLU A CA 1
ATOM 755 C C . GLU A 1 103 ? -9.231 4.846 11.887 1.00 96.88 103 GLU A C 1
ATOM 757 O O . GLU A 1 103 ? -9.501 5.009 13.078 1.00 96.88 103 GLU A O 1
ATOM 762 N N . LEU A 1 104 ? -8.048 4.348 11.501 1.00 96.44 104 LEU A N 1
ATOM 763 C CA . LEU A 1 104 ? -6.998 4.010 12.461 1.00 96.44 104 LEU A CA 1
ATOM 764 C C . LEU A 1 104 ? -6.509 5.248 13.226 1.00 96.44 104 LEU A C 1
ATOM 766 O O . LEU A 1 104 ? -6.366 5.184 14.444 1.00 96.44 104 LEU A O 1
ATOM 770 N N . LYS A 1 105 ? -6.264 6.368 12.534 1.00 96.06 105 LYS A N 1
ATOM 771 C CA . LYS A 1 105 ? -5.819 7.619 13.169 1.00 96.06 105 LYS A CA 1
ATOM 772 C C . LYS A 1 105 ? -6.840 8.143 14.180 1.00 96.06 105 LYS A C 1
ATOM 774 O O . LYS A 1 105 ? -6.436 8.438 15.298 1.00 96.06 105 LYS A O 1
ATOM 779 N N . SER A 1 106 ? -8.129 8.171 13.829 1.00 96.19 106 SER A N 1
ATOM 780 C CA . SER A 1 106 ? -9.211 8.592 14.740 1.00 96.19 106 SER A CA 1
ATOM 781 C C . SER A 1 106 ? -9.201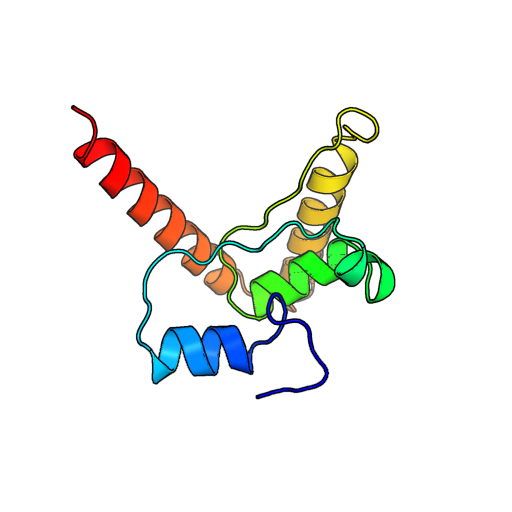 7.770 16.026 1.00 96.19 106 SER A C 1
ATOM 783 O O . SER A 1 106 ? -9.126 8.316 17.122 1.00 96.19 106 SER A O 1
ATOM 785 N N . ARG A 1 107 ? -9.145 6.437 15.897 1.00 94.38 107 ARG A N 1
ATOM 786 C CA . ARG A 1 107 ? -9.097 5.527 17.051 1.00 94.38 107 ARG A CA 1
ATOM 787 C C . ARG A 1 107 ? -7.875 5.752 17.944 1.00 94.38 107 ARG A C 1
ATOM 789 O O . ARG A 1 107 ? -7.966 5.572 19.153 1.00 94.38 107 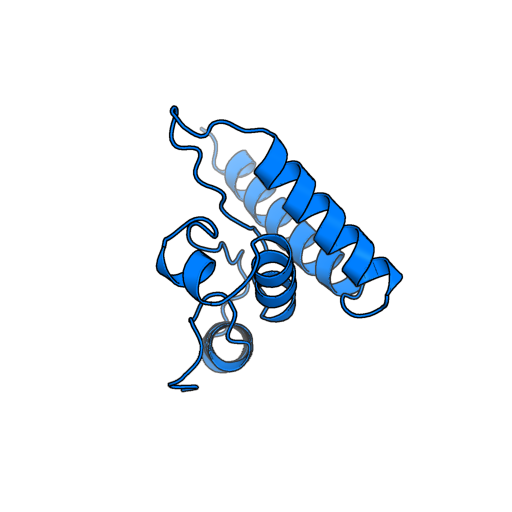ARG A O 1
ATOM 796 N N . LEU A 1 108 ? -6.726 6.097 17.360 1.00 94.06 108 LEU A N 1
ATOM 797 C CA . LEU A 1 108 ? -5.504 6.388 18.117 1.00 94.06 108 LEU A CA 1
ATOM 798 C C . LEU A 1 108 ? -5.568 7.744 18.830 1.00 94.06 108 LEU A C 1
ATOM 800 O O . LEU A 1 108 ? -5.002 7.878 19.911 1.00 94.06 108 LEU A O 1
ATOM 804 N N . GLU A 1 109 ? -6.238 8.736 18.246 1.00 93.56 109 GLU A N 1
ATOM 805 C CA . GLU A 1 109 ? -6.473 10.031 18.891 1.00 93.56 109 GLU A CA 1
ATOM 806 C C . GLU A 1 109 ? -7.443 9.906 20.069 1.00 93.56 109 GLU A C 1
ATOM 808 O O . GLU A 1 109 ? -7.162 10.443 21.137 1.00 93.56 109 GLU A O 1
ATOM 813 N N . GLU A 1 110 ? -8.525 9.143 19.908 1.00 91.06 110 GLU A N 1
ATOM 814 C CA . GLU A 1 110 ? -9.492 8.837 20.975 1.00 91.06 110 GLU A CA 1
ATOM 815 C C . GLU A 1 110 ? -8.864 8.053 22.137 1.00 91.06 110 GLU A C 1
ATOM 817 O O . GLU A 1 110 ? -9.241 8.236 23.290 1.00 91.06 110 GLU A O 1
ATOM 822 N N . ALA A 1 111 ? -7.895 7.182 21.843 1.00 86.62 111 ALA A N 1
ATOM 823 C CA . ALA A 1 111 ? -7.191 6.376 22.838 1.00 86.62 111 ALA A CA 1
ATOM 824 C C . ALA A 1 111 ? -6.029 7.116 23.528 1.00 86.62 111 ALA A C 1
ATOM 826 O O . ALA A 1 111 ? -5.325 6.516 24.348 1.00 86.62 111 ALA A O 1
ATOM 827 N N . ARG A 1 112 ? -5.776 8.385 23.180 1.00 78.81 112 ARG A N 1
ATOM 828 C CA . ARG A 1 112 ? -4.683 9.166 23.764 1.00 78.81 112 ARG A CA 1
ATOM 829 C C . ARG A 1 112 ? -5.085 9.641 25.175 1.00 78.81 112 ARG A C 1
ATOM 831 O O . ARG A 1 112 ? -6.138 10.263 25.293 1.00 78.81 112 ARG A O 1
ATOM 838 N N . PRO A 1 113 ? -4.286 9.339 26.217 1.00 68.38 113 PRO A N 1
ATOM 839 C CA . PRO A 1 113 ? -4.584 9.723 27.598 1.00 68.38 113 PRO A CA 1
ATOM 840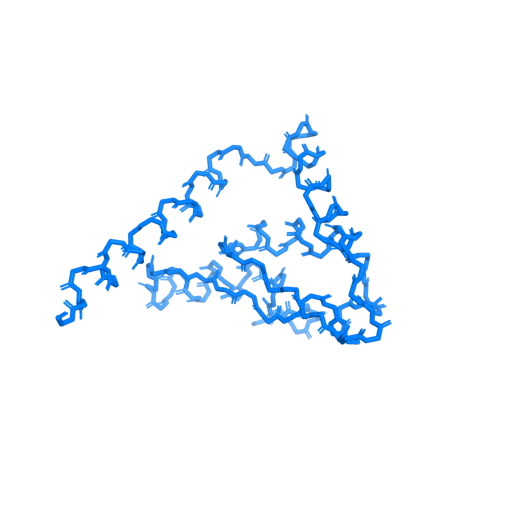 C C . PRO A 1 113 ? -4.539 11.239 27.823 1.00 68.38 113 PRO A C 1
ATOM 842 O O . PRO A 1 113 ? -3.850 11.943 27.043 1.00 68.38 113 PRO A O 1
#

Radius of gyration: 14.84 Å; Cα contacts (8 Å, |Δi|>4): 134; chains: 1; bounding box: 36×32×45 Å

pLDDT: mean 88.5, std 12.93, range [51.84, 98.44]

Foldseek 3Di:
DPPPDDLLLALCNVCVPVCPVVVDQAAAEDDACPDPVNVVPDDLQVSLLSNLVSPHLYYDHDDDVVRPDPVSVVSNVVSNVVCCVVVVDPPVSNVSSVVNVVVVVVVVVVVDD

Solvent-accessible surface area (backbone atoms only — not comparable to full-atom values): 6419 Å² total; per-residue (Å²): 129,74,88,87,56,60,65,68,50,23,39,63,51,40,41,49,40,40,36,64,71,66,58,55,78,72,73,39,71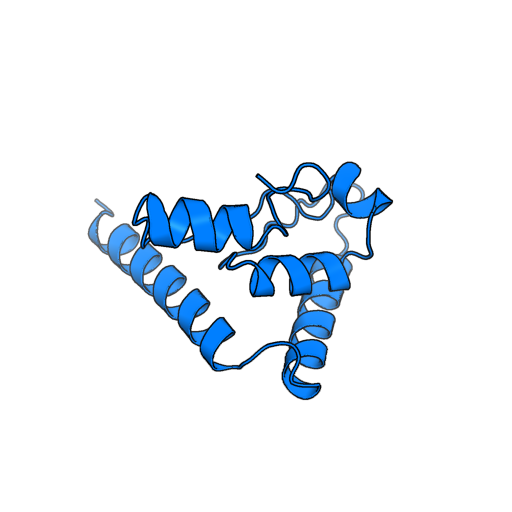,44,70,51,56,73,39,70,74,47,57,75,74,41,56,62,32,55,50,46,44,41,15,45,72,15,58,39,48,41,84,37,75,73,65,51,86,92,60,66,53,71,54,60,64,51,44,34,52,51,35,46,54,50,33,38,77,71,63,78,38,57,68,69,58,52,51,55,26,51,50,34,52,49,54,52,50,53,55,54,59,72,68,54,132

Nearest PDB structures (foldseek):
  3sql-assembly1_A  TM=9.297E-01  e=5.436E-06  Picosynechococcus sp. PCC 7002
  3sqm-assembly1_A  TM=9.023E-01  e=9.170E-06  Picosynechococcus sp. PCC 7002
  3sqm-assembly2_D  TM=9.400E-01  e=2.609E-05  Picosynechococcus sp. PCC 7002
  3tev-assembly1_A  TM=9.304E-01  e=3.292E-05  Deinococcus radiodurans R1 = ATCC 13939 = DSM 20539
  5utq-assembly2_B  TM=8.161E-01  e=9.571E-04  Burkholderia cenocepacia

Mean predicted aligned error: 5.25 Å

Sequence (113 aa):
MDSERMMTVSTAAIRGLLRERLGYTGLVLSDDLQMGAVKSAMSLGEAAVEAVLAGVDMLTLSFSRANASRGSAKTVHAALIAAVREGRLSEARIDEANRRILELKSRLEEARP